Protein AF-A0A2X2YNF5-F1 (afdb_monomer_lite)

Sequence (62 aa):
MQATVTGKSHVDGKVGTVNLNYTHEENVFTLWRSLRFGDNLQAWLEQNTALPETPLPGRQGM

Foldseek 3Di:
DKDKDWDWDADPNDTDIDIDIDDDDDDVVVVCVVVVVVVVVVVVCVVVVPDPPDPDPDPDDD

Secondary structure (DSSP, 8-state):
-EEEEEEEEEETTEEEEEEEEEE----HHHHHHHTTHHHHHHHHHHHH-----PPPTT----

Organism: Citrobacter koseri (NCBI:txid545)

pLDDT: mean 84.13, std 12.15, range [43.56, 95.88]

Structure (mmCIF, N/CA/C/O backbone):
data_AF-A0A2X2YNF5-F1
#
_entry.id   AF-A0A2X2YNF5-F1
#
loop_
_atom_site.group_PDB
_atom_site.id
_atom_site.type_symbol
_atom_site.lab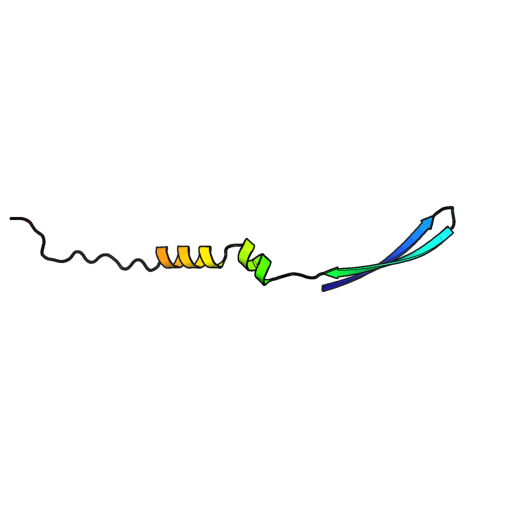el_atom_id
_atom_site.label_alt_id
_atom_site.label_comp_id
_atom_site.label_asym_id
_atom_site.label_entity_id
_atom_site.label_seq_id
_atom_site.pdbx_PDB_ins_code
_atom_site.Cartn_x
_atom_site.Cartn_y
_atom_site.Cartn_z
_atom_site.occupancy
_atom_site.B_iso_or_equiv
_atom_site.auth_seq_id
_atom_site.auth_comp_id
_atom_site.auth_asym_id
_atom_site.auth_atom_id
_atom_site.pdbx_PDB_model_num
ATOM 1 N N . MET A 1 1 ? 1.137 -3.315 6.976 1.00 86.56 1 MET A N 1
ATOM 2 C CA . MET A 1 1 ? 1.451 -2.600 8.245 1.00 86.56 1 MET A CA 1
ATOM 3 C C . MET A 1 1 ? 0.233 -2.709 9.158 1.00 86.56 1 MET A C 1
ATOM 5 O O . MET A 1 1 ? -0.866 -2.790 8.628 1.00 86.56 1 MET A O 1
ATOM 9 N N . GLN A 1 2 ? 0.386 -2.767 10.482 1.00 93.19 2 GLN A N 1
ATOM 10 C CA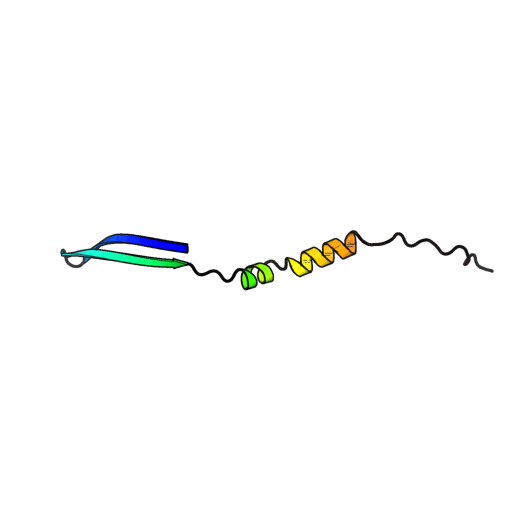 . GLN A 1 2 ? -0.749 -2.901 11.409 1.00 93.19 2 GLN A CA 1
ATOM 11 C C . GLN A 1 2 ? -0.669 -1.848 12.510 1.00 93.19 2 GLN A C 1
ATOM 13 O O . GLN A 1 2 ? 0.427 -1.471 12.922 1.00 93.19 2 GLN A O 1
ATOM 18 N N . ALA A 1 3 ? -1.825 -1.379 12.970 1.00 93.69 3 ALA A N 1
ATOM 19 C CA . ALA A 1 3 ? -1.933 -0.447 14.080 1.00 93.69 3 ALA A CA 1
ATOM 20 C C . ALA A 1 3 ? -3.177 -0.757 14.916 1.00 93.69 3 ALA A C 1
ATOM 22 O O . ALA A 1 3 ? -4.245 -1.040 14.373 1.00 93.69 3 ALA A O 1
ATOM 23 N N . THR A 1 4 ? -3.046 -0.644 16.234 1.00 94.50 4 THR A N 1
ATOM 24 C CA . THR A 1 4 ? -4.171 -0.738 17.167 1.00 94.50 4 THR A CA 1
ATOM 25 C C . THR A 1 4 ? -4.251 0.550 17.966 1.00 94.50 4 THR A C 1
ATOM 27 O O . THR A 1 4 ? -3.259 1.000 18.537 1.00 94.50 4 THR A O 1
ATOM 30 N N . VAL A 1 5 ? -5.443 1.140 18.008 1.00 94.12 5 VAL A N 1
ATOM 31 C CA . VAL A 1 5 ? -5.738 2.340 18.789 1.00 94.12 5 VAL A CA 1
ATOM 32 C C . VAL A 1 5 ? -6.835 2.006 19.789 1.00 94.12 5 VAL A C 1
ATOM 34 O O . VAL A 1 5 ? -7.943 1.630 19.405 1.00 94.12 5 VAL A O 1
ATOM 37 N N . THR A 1 6 ? -6.528 2.160 21.075 1.00 95.88 6 THR A N 1
ATOM 38 C CA . THR A 1 6 ? -7.490 1.975 22.166 1.00 95.88 6 THR A CA 1
ATOM 39 C C . THR A 1 6 ? -7.948 3.329 22.688 1.00 95.88 6 THR A C 1
ATOM 41 O O . THR A 1 6 ? -7.133 4.193 23.005 1.00 95.88 6 THR A O 1
ATOM 44 N N . GLY A 1 7 ? -9.260 3.505 22.809 1.00 93.62 7 GLY A N 1
ATOM 45 C CA . GLY A 1 7 ? -9.882 4.721 23.319 1.00 93.62 7 GLY A CA 1
ATOM 46 C C . GLY A 1 7 ? -11.034 4.428 24.272 1.00 93.62 7 GLY A C 1
ATOM 47 O O . GLY A 1 7 ? -11.481 3.290 24.416 1.00 93.62 7 GLY A O 1
ATOM 48 N N . LYS A 1 8 ? -11.531 5.481 24.922 1.00 94.81 8 LYS A N 1
ATOM 49 C CA . LYS A 1 8 ? -12.774 5.445 25.697 1.00 94.81 8 LYS A CA 1
ATOM 50 C C . LYS A 1 8 ? -13.869 6.143 24.895 1.00 94.81 8 LYS A C 1
ATOM 52 O O . LYS A 1 8 ? -13.668 7.266 24.445 1.00 94.81 8 LYS A O 1
ATOM 57 N N . SER A 1 9 ? -15.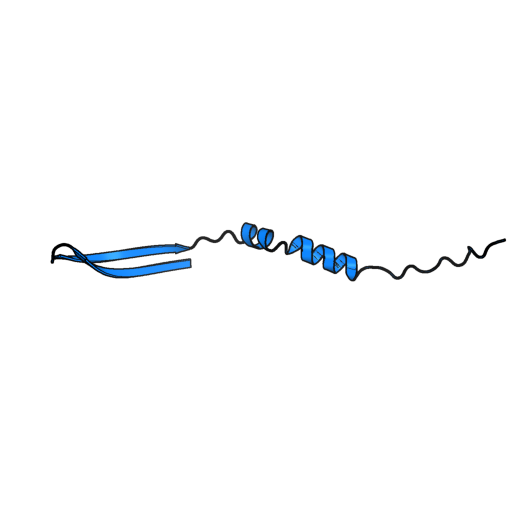006 5.482 24.713 1.00 89.00 9 SER A N 1
ATOM 58 C CA . SER A 1 9 ? -16.216 6.059 24.128 1.00 89.00 9 SER A CA 1
ATOM 59 C C . SER A 1 9 ? -17.185 6.429 25.238 1.00 89.00 9 SER A C 1
ATOM 61 O O . SER A 1 9 ? -17.389 5.640 26.162 1.00 89.00 9 SER A O 1
ATOM 63 N N . HIS A 1 10 ? -17.760 7.626 25.158 1.00 90.44 10 HIS A N 1
ATOM 64 C CA . HIS A 1 10 ? -18.771 8.111 26.089 1.00 90.44 10 HIS A CA 1
ATOM 65 C C . HIS A 1 10 ? -20.097 8.248 25.336 1.00 90.44 10 HIS A C 1
ATOM 67 O O . HIS A 1 10 ? -20.232 9.134 24.496 1.00 90.44 10 HIS A O 1
ATOM 73 N N . VAL A 1 11 ? -21.063 7.374 25.623 1.00 87.06 11 VAL A N 1
ATOM 74 C CA . VAL A 1 11 ? -22.413 7.409 25.032 1.00 87.06 11 VAL A CA 1
ATOM 75 C C . VAL A 1 11 ? -23.425 7.286 26.166 1.00 87.06 11 VAL A C 1
ATOM 77 O O . VAL A 1 11 ? -23.290 6.406 27.016 1.00 87.06 11 VAL A O 1
ATOM 80 N N . ASP A 1 12 ? -24.394 8.201 26.219 1.00 85.88 12 ASP A N 1
ATOM 81 C CA . ASP A 1 12 ? -25.438 8.269 27.257 1.00 85.88 12 ASP A CA 1
ATOM 82 C C . ASP A 1 12 ? -24.897 8.200 28.699 1.00 85.88 12 ASP A C 1
ATOM 84 O O . ASP A 1 12 ? -25.413 7.484 29.558 1.00 85.88 12 ASP A O 1
ATOM 88 N N . GLY A 1 13 ? -23.795 8.909 28.965 1.00 88.06 13 GLY A N 1
ATOM 89 C CA . GLY A 1 13 ? -23.149 8.945 30.284 1.00 88.06 13 GLY A CA 1
ATOM 90 C C . GLY A 1 13 ? -22.407 7.660 30.678 1.00 88.06 13 GLY A C 1
ATOM 91 O O . GLY A 1 13 ? -21.832 7.601 31.764 1.00 88.06 13 GLY A O 1
ATOM 92 N N . LYS A 1 14 ? -22.374 6.641 29.811 1.00 90.19 14 LYS A N 1
ATOM 93 C CA . LYS A 1 14 ? -21.624 5.397 30.020 1.00 90.19 14 LYS A CA 1
ATOM 94 C C . LYS A 1 14 ? -20.286 5.452 29.297 1.00 90.19 14 LYS A C 1
ATOM 96 O O . LYS A 1 14 ? -20.203 5.906 28.158 1.00 90.19 14 LYS A O 1
ATOM 101 N N . VAL A 1 15 ? -19.247 4.947 29.960 1.00 92.06 15 VAL A N 1
ATOM 102 C CA . VAL A 1 15 ? -17.889 4.854 29.413 1.00 92.06 15 VAL A CA 1
ATOM 103 C C . VAL A 1 15 ? -17.607 3.417 28.988 1.00 92.06 15 VAL A C 1
ATOM 105 O O . VAL A 1 15 ? -17.661 2.511 29.817 1.00 92.06 15 VAL A O 1
ATOM 108 N N . GLY A 1 16 ? -17.284 3.209 27.713 1.00 90.75 16 GLY A N 1
ATOM 109 C CA . GLY A 1 16 ? -16.860 1.918 27.165 1.00 90.75 16 GLY A CA 1
ATOM 110 C C . GLY A 1 16 ? -15.461 1.986 26.555 1.00 90.75 16 GLY A C 1
ATOM 111 O O . GLY A 1 16 ? -15.062 3.027 26.037 1.00 90.75 16 GLY A O 1
ATOM 112 N N . THR A 1 17 ? -14.709 0.886 26.591 1.00 95.06 17 THR A N 1
ATOM 113 C CA . THR A 1 17 ? -13.433 0.780 25.864 1.00 95.06 17 THR A CA 1
ATOM 114 C C . THR A 1 17 ? -13.701 0.422 24.407 1.00 95.06 17 THR A C 1
ATOM 116 O O . THR A 1 17 ? -14.436 -0.520 24.123 1.00 95.06 17 THR A O 1
ATOM 119 N N . VAL A 1 18 ? -13.073 1.145 23.485 1.00 93.69 18 VAL A N 1
ATOM 120 C CA . VAL A 1 18 ? -13.125 0.886 22.044 1.00 93.69 18 VAL A CA 1
ATOM 121 C C . VAL A 1 18 ? -11.724 0.560 21.555 1.00 93.69 18 VAL A C 1
ATOM 123 O O . VAL A 1 18 ? -10.776 1.269 21.880 1.00 93.69 18 VAL A O 1
ATOM 126 N N . ASN A 1 19 ? -11.604 -0.496 20.754 1.00 94.88 19 ASN A N 1
ATOM 127 C CA . ASN A 1 19 ? -10.367 -0.862 20.076 1.00 94.88 19 ASN A CA 1
ATOM 128 C C . ASN A 1 19 ? -10.579 -0.755 18.569 1.00 94.88 19 ASN A C 1
ATOM 130 O O . ASN A 1 19 ? -11.388 -1.490 18.003 1.00 94.88 19 ASN A O 1
ATOM 134 N N . LEU A 1 20 ? -9.847 0.147 17.925 1.00 93.25 20 LEU A N 1
ATOM 135 C CA . LEU A 1 20 ? -9.758 0.221 16.475 1.00 93.25 20 LEU A CA 1
ATOM 136 C C . LEU A 1 20 ? -8.523 -0.547 16.023 1.00 93.25 20 LEU A C 1
ATOM 138 O O . LEU A 1 20 ? -7.399 -0.177 16.354 1.00 93.25 20 LEU A O 1
ATOM 142 N N . ASN A 1 21 ? -8.750 -1.613 15.264 1.00 94.81 21 ASN A N 1
ATOM 143 C CA . ASN A 1 21 ? -7.696 -2.434 14.687 1.00 94.81 21 ASN A CA 1
ATOM 144 C C . ASN A 1 21 ? -7.613 -2.127 13.196 1.00 94.81 21 ASN A C 1
ATOM 146 O O . ASN A 1 21 ? -8.550 -2.397 12.447 1.00 94.81 21 ASN A O 1
ATOM 150 N N . TYR A 1 22 ? -6.500 -1.538 12.780 1.00 92.50 22 TYR A N 1
ATOM 151 C CA . TYR A 1 22 ? -6.241 -1.157 11.404 1.00 92.50 22 TYR A CA 1
ATOM 152 C C . TYR A 1 22 ? -5.189 -2.080 10.795 1.00 92.50 22 TYR A C 1
ATOM 154 O O . TYR A 1 22 ? -4.096 -2.247 11.339 1.00 92.50 22 TYR A O 1
ATOM 162 N N . THR A 1 23 ? -5.514 -2.645 9.634 1.00 93.88 23 THR A N 1
ATOM 163 C CA . THR A 1 23 ? -4.559 -3.370 8.797 1.00 93.88 23 THR A CA 1
ATOM 164 C C . THR A 1 23 ? -4.429 -2.632 7.479 1.00 93.88 23 THR A C 1
ATOM 166 O O . THR A 1 23 ? -5.410 -2.425 6.771 1.00 93.88 23 THR A O 1
ATOM 169 N N . HIS A 1 24 ? -3.206 -2.216 7.177 1.00 91.38 24 HIS A N 1
ATOM 170 C CA . HIS A 1 24 ? -2.856 -1.602 5.912 1.00 91.38 24 HIS A CA 1
ATOM 171 C C . HIS A 1 24 ? -2.345 -2.662 4.944 1.00 91.38 24 HIS A C 1
ATOM 173 O O . HIS A 1 24 ? -1.306 -3.290 5.208 1.00 91.38 24 HIS A O 1
ATOM 179 N N . GLU A 1 25 ? -3.046 -2.792 3.825 1.00 92.12 25 GLU A N 1
ATOM 180 C CA . GLU A 1 25 ? -2.641 -3.581 2.672 1.00 92.12 25 GLU A CA 1
ATOM 181 C C . GLU A 1 25 ? -2.336 -2.649 1.509 1.00 92.12 25 GLU A C 1
ATOM 183 O O . GLU A 1 25 ? -3.123 -1.762 1.177 1.00 92.12 25 GLU A O 1
ATOM 188 N N . GLU A 1 26 ? -1.187 -2.873 0.886 1.00 86.81 26 GLU A N 1
ATOM 189 C CA . GLU A 1 26 ? -0.758 -2.113 -0.272 1.00 86.81 26 GLU A CA 1
ATOM 190 C C . GLU A 1 26 ? -0.438 -3.074 -1.412 1.00 86.81 26 GLU A C 1
ATOM 192 O O . GLU A 1 26 ? 0.313 -4.038 -1.248 1.00 86.81 26 GLU A O 1
ATOM 197 N N . ASN A 1 27 ? -0.998 -2.804 -2.591 1.00 89.50 27 ASN A N 1
ATOM 198 C CA . ASN A 1 27 ? -0.628 -3.518 -3.802 1.00 89.50 27 ASN A CA 1
ATOM 199 C C . ASN A 1 27 ? 0.505 -2.761 -4.505 1.00 89.50 27 ASN A C 1
ATOM 201 O O . ASN A 1 27 ? 0.268 -1.926 -5.382 1.00 89.50 27 ASN A O 1
ATOM 205 N N . VAL A 1 28 ? 1.741 -3.085 -4.121 1.00 87.81 28 VAL A N 1
ATOM 206 C CA . VAL A 1 28 ? 2.961 -2.452 -4.650 1.00 87.81 28 VAL A CA 1
ATOM 207 C C . VAL A 1 28 ? 3.038 -2.555 -6.180 1.00 87.81 28 VAL A C 1
ATOM 209 O O . VAL A 1 28 ? 3.457 -1.605 -6.835 1.00 87.81 28 VAL A O 1
ATOM 212 N N . PHE A 1 29 ? 2.556 -3.649 -6.784 1.00 86.88 29 PHE A N 1
ATOM 213 C CA . PHE A 1 29 ? 2.506 -3.787 -8.246 1.00 86.88 29 PHE A CA 1
ATOM 214 C C . PHE A 1 29 ? 1.539 -2.793 -8.896 1.00 86.88 29 PHE A C 1
ATOM 216 O O . PHE A 1 29 ? 1.848 -2.213 -9.935 1.00 86.88 29 PHE A O 1
ATOM 223 N N . THR A 1 30 ? 0.372 -2.574 -8.291 1.00 87.69 30 THR A N 1
ATOM 224 C CA . THR A 1 30 ? -0.612 -1.604 -8.795 1.00 87.69 30 THR A CA 1
ATOM 225 C C . THR A 1 30 ? -0.088 -0.177 -8.678 1.00 87.69 30 THR A C 1
ATOM 227 O O . THR A 1 30 ? -0.224 0.593 -9.628 1.00 87.69 30 THR A O 1
ATOM 230 N N . LEU A 1 31 ? 0.566 0.160 -7.564 1.00 86.44 31 LEU A N 1
ATOM 231 C CA . LEU A 1 31 ? 1.208 1.464 -7.380 1.00 86.44 31 LEU A CA 1
ATOM 232 C C . LEU A 1 31 ? 2.367 1.685 -8.352 1.00 86.44 31 LEU A C 1
ATOM 234 O O . LEU A 1 31 ? 2.458 2.726 -8.992 1.00 86.44 31 LEU A O 1
ATOM 238 N N . TRP A 1 32 ? 3.232 0.692 -8.531 1.00 86.50 32 TRP A N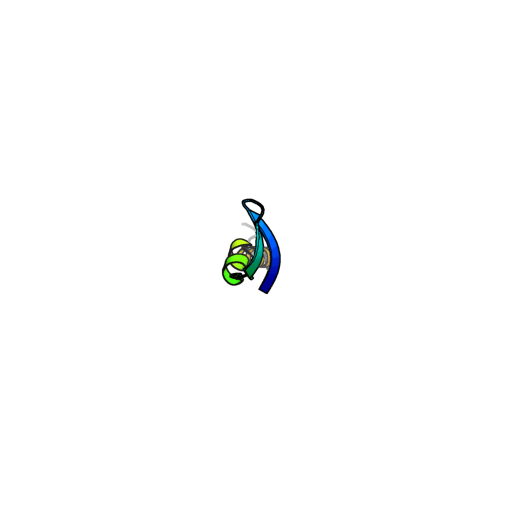 1
ATOM 239 C CA . TRP A 1 32 ? 4.335 0.793 -9.481 1.00 86.50 32 TRP A CA 1
ATOM 240 C C . TRP A 1 32 ? 3.840 1.024 -10.919 1.00 86.50 32 TRP A C 1
ATOM 242 O O . TRP A 1 32 ? 4.402 1.847 -11.648 1.00 86.50 32 TRP A O 1
ATOM 252 N N . ARG A 1 33 ? 2.730 0.37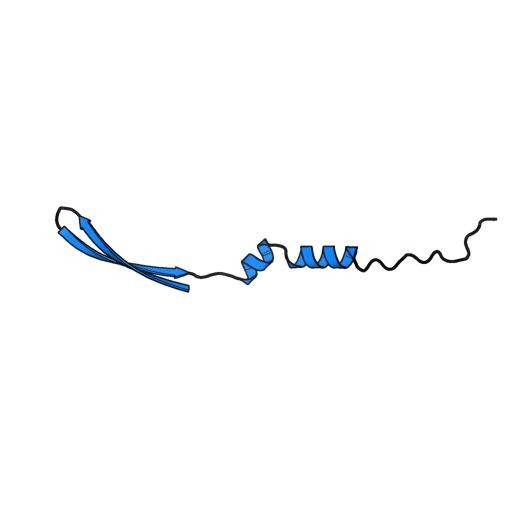7 -11.310 1.00 86.00 33 ARG A N 1
ATOM 253 C CA . ARG A 1 33 ? 2.076 0.633 -12.603 1.00 86.00 33 ARG A CA 1
ATOM 254 C C . ARG A 1 33 ? 1.426 2.015 -12.693 1.00 86.00 33 ARG A C 1
ATOM 256 O O . ARG A 1 33 ? 1.514 2.632 -13.750 1.00 86.00 33 ARG A O 1
ATOM 263 N N . SER A 1 34 ? 0.786 2.519 -11.634 1.00 87.62 34 SER A N 1
ATOM 264 C CA . SER A 1 34 ? 0.149 3.847 -11.665 1.00 87.62 34 SER A CA 1
ATOM 265 C C . SER A 1 34 ? 1.166 4.982 -11.805 1.00 87.62 34 SER A C 1
ATOM 267 O O . SER A 1 34 ? 0.878 5.984 -12.455 1.00 87.62 34 SER A O 1
ATOM 269 N N . LEU A 1 35 ? 2.380 4.785 -11.284 1.00 89.38 35 LEU A N 1
ATOM 270 C CA . LEU A 1 35 ? 3.512 5.697 -11.455 1.00 89.38 35 LEU A CA 1
ATOM 271 C C . LEU A 1 35 ? 4.126 5.661 -12.866 1.00 89.38 35 LEU A C 1
ATOM 273 O O . LEU A 1 35 ? 5.029 6.447 -13.149 1.00 89.38 35 LEU A O 1
ATOM 277 N N . ARG A 1 36 ? 3.672 4.751 -13.743 1.00 89.12 36 ARG A N 1
ATOM 278 C CA . ARG A 1 36 ? 4.208 4.533 -15.101 1.00 89.12 36 ARG A CA 1
ATOM 279 C C . ARG A 1 36 ? 5.730 4.404 -15.143 1.00 89.12 36 ARG A C 1
ATOM 281 O O . ARG A 1 36 ? 6.376 4.804 -16.105 1.00 89.12 36 ARG A O 1
ATOM 288 N N . PHE A 1 37 ? 6.322 3.839 -14.094 1.00 84.62 37 PHE A N 1
ATOM 289 C CA . PHE A 1 37 ? 7.775 3.755 -13.97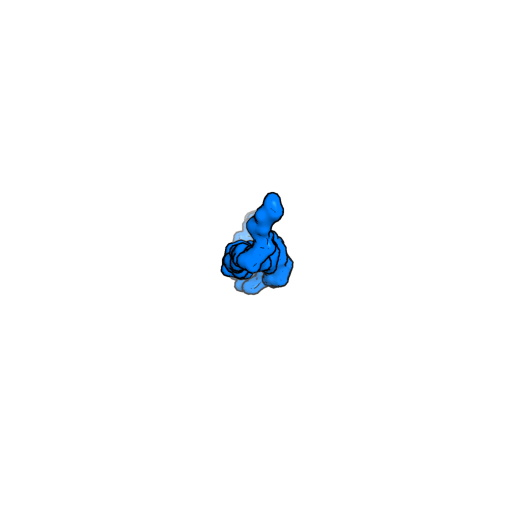8 1.00 84.62 37 PHE A CA 1
ATOM 290 C C . PHE A 1 37 ? 8.414 3.021 -15.172 1.00 84.62 37 PHE A C 1
ATOM 292 O O . PHE A 1 37 ? 9.457 3.449 -15.656 1.00 84.62 37 PHE A O 1
ATOM 299 N N . GLY A 1 38 ? 7.771 1.959 -15.675 1.00 85.25 38 GLY A N 1
ATOM 300 C CA . GLY A 1 38 ? 8.225 1.224 -16.862 1.00 85.25 38 GLY A CA 1
ATOM 301 C C . GLY A 1 38 ? 8.261 2.084 -18.128 1.00 85.25 38 GLY A C 1
ATOM 302 O O . GLY A 1 38 ? 9.307 2.170 -18.767 1.00 85.25 38 GLY A O 1
ATOM 303 N N . ASP A 1 39 ? 7.162 2.776 -18.439 1.00 90.38 39 ASP A N 1
ATOM 304 C CA . ASP A 1 39 ? 7.080 3.672 -19.602 1.00 90.38 39 ASP A CA 1
ATOM 305 C C . ASP A 1 39 ? 8.107 4.814 -19.496 1.00 90.38 39 ASP A C 1
ATOM 307 O O . ASP A 1 39 ? 8.769 5.160 -20.473 1.00 90.38 39 ASP A O 1
ATOM 311 N N . ASN A 1 40 ? 8.297 5.362 -18.290 1.00 88.62 40 ASN A N 1
ATOM 312 C CA . ASN A 1 40 ? 9.281 6.415 -18.030 1.00 88.62 40 ASN A CA 1
ATOM 313 C C . ASN A 1 40 ? 10.726 5.924 -18.242 1.00 88.62 40 ASN A C 1
ATOM 315 O O . ASN A 1 40 ? 11.541 6.649 -18.812 1.00 88.62 40 ASN A O 1
ATOM 319 N N . LEU A 1 41 ? 11.055 4.700 -17.806 1.00 88.62 41 LEU A N 1
ATOM 320 C CA . LEU A 1 41 ? 12.377 4.099 -18.014 1.00 88.62 41 LEU A CA 1
ATOM 321 C C . LEU A 1 41 ? 12.638 3.814 -19.497 1.00 88.62 41 LEU A C 1
ATOM 323 O O . LEU A 1 41 ? 13.740 4.070 -19.981 1.00 88.62 41 LEU A O 1
ATOM 327 N N . GLN A 1 42 ? 11.633 3.314 -20.219 1.00 89.94 42 GLN A N 1
ATOM 328 C CA . GLN A 1 42 ? 11.736 3.070 -21.655 1.00 89.94 42 GLN A CA 1
ATOM 329 C C . GLN A 1 42 ? 11.978 4.374 -22.423 1.00 89.94 42 GLN A C 1
ATOM 331 O O . GLN A 1 42 ? 12.929 4.451 -23.197 1.00 89.94 42 GLN A O 1
ATOM 336 N N . ALA A 1 43 ? 11.185 5.416 -22.162 1.00 91.81 43 ALA A N 1
ATOM 337 C CA . ALA A 1 43 ? 11.359 6.717 -22.805 1.00 91.81 43 ALA A CA 1
ATOM 338 C C . ALA A 1 43 ? 12.738 7.335 -22.507 1.00 91.81 43 ALA A C 1
ATOM 340 O O . ALA A 1 43 ? 13.358 7.943 -23.381 1.00 91.81 43 ALA A O 1
ATOM 341 N N . TRP A 1 44 ? 13.243 7.158 -21.280 1.00 91.06 44 TRP A N 1
ATOM 342 C CA . TRP A 1 44 ? 14.599 7.577 -20.927 1.00 91.06 44 TRP A CA 1
ATOM 343 C C . TRP A 1 44 ? 15.659 6.802 -21.719 1.00 91.06 44 TRP A C 1
ATOM 345 O O . TRP A 1 44 ? 16.580 7.419 -22.254 1.00 91.06 44 TRP A O 1
ATOM 355 N N . LEU A 1 45 ? 15.535 5.476 -21.836 1.00 91.31 45 LEU A N 1
ATOM 356 C CA . LEU A 1 45 ? 16.460 4.666 -22.632 1.00 91.31 45 LEU A CA 1
ATOM 357 C C . LEU A 1 45 ? 16.471 5.121 -24.090 1.00 91.31 45 LEU A C 1
ATOM 359 O O . LEU A 1 45 ? 17.538 5.426 -24.609 1.00 91.31 45 LEU A O 1
ATOM 363 N N . GLU A 1 46 ? 15.302 5.256 -24.714 1.00 90.12 46 GLU A N 1
ATOM 364 C CA . GLU A 1 46 ? 15.163 5.699 -26.108 1.00 90.12 46 GLU A CA 1
ATOM 365 C C . GLU A 1 46 ? 15.867 7.042 -26.370 1.00 90.12 46 GLU A C 1
ATOM 367 O O . GLU A 1 46 ? 16.520 7.206 -27.400 1.00 90.12 46 GLU A O 1
ATOM 372 N N . GLN A 1 47 ? 15.809 7.980 -25.418 1.00 88.00 47 GLN A N 1
ATOM 373 C CA . GLN A 1 47 ? 16.508 9.267 -25.520 1.00 88.00 47 GLN A CA 1
ATOM 374 C C . GLN A 1 47 ? 18.030 9.160 -25.366 1.00 88.00 47 GLN A C 1
ATOM 376 O O . GLN A 1 47 ? 18.756 9.961 -25.948 1.00 88.00 47 GLN A O 1
ATOM 381 N N . ASN A 1 48 ? 18.526 8.202 -24.580 1.00 84.62 48 ASN A N 1
ATOM 382 C CA . ASN A 1 48 ? 19.949 8.095 -24.239 1.00 84.62 48 ASN A CA 1
ATOM 383 C C . ASN A 1 48 ? 20.705 7.055 -25.079 1.00 84.62 48 ASN A C 1
ATOM 385 O O . ASN A 1 48 ? 21.934 7.067 -25.095 1.00 84.62 48 ASN A O 1
ATOM 389 N N . THR A 1 49 ? 20.005 6.165 -25.788 1.00 77.69 49 THR A N 1
ATOM 390 C CA . THR A 1 49 ? 20.612 5.136 -26.648 1.00 77.69 49 THR A CA 1
ATOM 391 C C . THR A 1 49 ? 20.568 5.478 -28.133 1.00 77.69 49 THR A C 1
ATOM 393 O O . THR A 1 49 ? 20.883 4.617 -28.954 1.00 77.69 49 THR A O 1
ATOM 396 N N . ALA A 1 50 ? 20.179 6.702 -28.503 1.00 71.12 50 ALA A N 1
ATOM 397 C CA . ALA A 1 50 ? 20.273 7.161 -29.883 1.00 71.12 50 ALA A CA 1
ATOM 398 C C . ALA A 1 50 ? 21.747 7.124 -30.325 1.00 71.12 50 ALA A C 1
ATOM 400 O O . ALA A 1 50 ? 22.553 7.982 -29.962 1.00 71.12 50 ALA A O 1
ATOM 401 N N . LEU A 1 51 ? 22.113 6.079 -31.072 1.00 67.00 51 LEU A N 1
ATOM 402 C CA . LEU A 1 51 ? 23.418 5.984 -31.712 1.00 67.00 51 LEU A CA 1
ATOM 403 C C . LEU A 1 51 ? 23.539 7.155 -32.696 1.00 67.00 51 LEU A C 1
ATOM 405 O O . LEU A 1 51 ? 22.582 7.407 -33.432 1.00 67.00 51 LEU A O 1
ATOM 409 N N . PRO A 1 52 ? 24.675 7.875 -32.732 1.00 67.12 52 PRO A N 1
ATOM 410 C CA . PRO A 1 52 ? 24.858 8.945 -33.699 1.00 67.12 52 PRO A CA 1
ATOM 411 C C . PRO A 1 52 ? 24.678 8.367 -35.103 1.00 67.12 52 PRO A C 1
ATOM 413 O O . PRO A 1 52 ? 25.376 7.422 -35.484 1.00 67.12 52 PRO A O 1
ATOM 416 N N . GLU A 1 53 ? 23.729 8.922 -35.860 1.00 64.00 53 GLU A N 1
ATOM 417 C CA . GLU A 1 53 ? 23.562 8.600 -37.273 1.00 64.00 53 GLU A CA 1
ATOM 418 C C . GLU A 1 53 ? 24.879 8.938 -37.969 1.00 64.00 53 GLU A C 1
ATOM 420 O O . GLU A 1 53 ? 25.209 10.103 -38.181 1.00 64.00 53 GLU A O 1
ATOM 425 N N . THR A 1 54 ? 25.693 7.922 -38.258 1.00 67.19 54 THR A N 1
ATOM 426 C CA . THR A 1 54 ? 26.912 8.125 -39.035 1.00 67.19 54 THR A CA 1
ATOM 427 C C . THR A 1 54 ? 26.460 8.427 -40.458 1.00 67.19 54 THR A C 1
ATOM 429 O O . THR A 1 54 ? 25.846 7.549 -41.073 1.00 67.19 54 THR A O 1
ATOM 432 N N . PRO A 1 55 ? 26.722 9.626 -41.009 1.00 64.44 55 PRO A N 1
ATOM 433 C CA . PRO A 1 55 ? 26.379 9.901 -42.391 1.00 64.44 55 PRO A CA 1
ATOM 434 C C . PRO A 1 55 ? 27.170 8.933 -43.267 1.00 64.44 55 PRO A C 1
ATOM 436 O O . PRO A 1 55 ? 28.397 8.868 -43.209 1.00 64.44 55 PRO A O 1
ATOM 439 N N . LEU A 1 56 ? 26.447 8.151 -44.056 1.00 64.62 56 LEU A N 1
ATOM 440 C CA . LEU A 1 56 ? 26.978 7.201 -45.014 1.00 64.62 56 LEU A CA 1
ATOM 441 C C . LEU A 1 56 ? 27.801 8.016 -46.030 1.00 64.62 56 LEU A C 1
ATOM 443 O O . LEU A 1 56 ? 27.224 8.878 -46.707 1.00 64.62 56 LEU A O 1
ATOM 447 N N . PRO A 1 57 ? 29.118 7.798 -46.181 1.00 60.47 57 PRO A N 1
ATOM 448 C CA . PRO A 1 57 ? 29.892 8.523 -47.175 1.00 60.47 57 PRO A CA 1
ATOM 449 C C . PRO A 1 57 ? 29.565 7.927 -48.545 1.00 60.47 57 PRO A C 1
ATOM 451 O O . PRO A 1 57 ? 30.071 6.870 -48.909 1.00 60.47 57 PRO A O 1
ATOM 454 N N . GLY A 1 58 ? 28.675 8.567 -49.303 1.00 64.00 58 GLY A N 1
ATOM 455 C CA . GLY A 1 58 ? 28.378 8.078 -50.653 1.00 64.00 58 GLY A CA 1
ATOM 456 C C . GLY A 1 58 ? 27.208 8.698 -51.403 1.00 64.00 58 GLY A C 1
ATOM 457 O O . GLY A 1 58 ? 26.948 8.279 -52.525 1.00 64.00 58 GLY A O 1
ATOM 458 N N . ARG A 1 59 ? 26.500 9.686 -50.847 1.00 60.12 59 ARG A N 1
ATOM 459 C CA . ARG A 1 59 ? 25.424 10.372 -51.578 1.00 60.12 59 ARG A CA 1
ATOM 460 C C . ARG A 1 59 ? 25.694 11.869 -51.714 1.00 60.12 59 ARG A C 1
ATOM 462 O O . ARG A 1 59 ? 24.898 12.695 -51.290 1.00 60.12 59 ARG A O 1
ATOM 469 N N . GLN A 1 60 ? 26.840 12.205 -52.304 1.00 52.19 60 GLN A N 1
ATOM 470 C CA . GLN A 1 60 ? 26.984 13.474 -53.019 1.00 52.19 60 GLN A CA 1
ATOM 471 C C . GLN A 1 60 ? 26.442 13.252 -54.431 1.00 52.19 60 GLN A C 1
ATOM 473 O O . GLN A 1 60 ? 26.773 12.253 -55.070 1.00 52.19 60 GLN A O 1
ATOM 478 N N . GLY A 1 61 ? 25.520 14.123 -54.833 1.00 62.88 61 GLY A N 1
ATOM 479 C CA . GLY A 1 61 ? 24.788 14.036 -56.088 1.00 62.88 61 GLY A CA 1
ATOM 480 C C . GLY A 1 61 ? 25.687 14.034 -57.322 1.00 62.88 61 GLY A C 1
ATOM 481 O O . GLY A 1 61 ? 26.825 14.504 -57.291 1.00 62.88 61 GLY A O 1
ATOM 482 N N . MET A 1 62 ? 25.123 13.476 -58.392 1.00 43.56 62 MET A N 1
ATOM 483 C CA . MET A 1 62 ? 25.432 13.879 -59.764 1.00 43.56 62 MET A CA 1
ATOM 484 C C . MET A 1 62 ? 25.156 15.370 -59.956 1.00 43.56 62 MET A C 1
ATOM 486 O O . MET A 1 62 ? 24.201 15.865 -59.311 1.00 43.56 62 MET A O 1
#

InterPro domains:
  IPR021730 YdbH-like [PF11739] (2-49)

Radius of gyration: 30.44 Å; chains: 1; bounding box: 55×18×90 Å